Protein AF-A0A7Y3PCX5-F1 (afdb_monomer)

Solvent-accessible surface area (backbone atoms only — not comparable to full-atom values): 6142 Å² total; per-residue (Å²): 138,52,74,67,56,52,51,56,48,53,52,53,51,49,54,54,51,51,56,49,49,53,55,50,50,56,50,48,54,54,49,52,55,49,50,52,39,35,53,58,9,45,74,39,45,76,67,42,62,85,42,56,69,71,55,32,53,47,48,56,30,54,75,60,79,42,79,37,36,62,68,52,52,49,45,19,42,40,43,19,74,41,92,77,54,70,68,58,51,46,52,49,52,53,50,36,41,77,68,64,57,28,42,64,91,47,92,73,29,36,29,54,97

Nearest PDB structures (foldseek):
  4mtd-assembly1_B  TM=8.559E-01  e=5.467E-02  Escherichia coli K-12
  5zuz-assembly1_A  TM=6.779E-01  e=3.727E-02  Bacillus subtilis subsp. subtilis str. 168
  4ray-assembly1_A  TM=7.753E-01  e=1.961E-01  Magnetospirillum gryp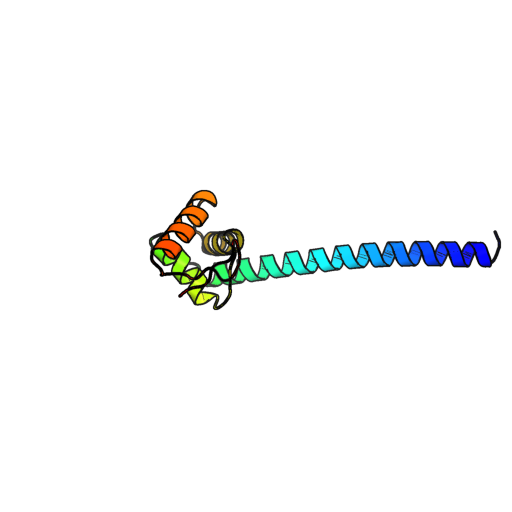hiswaldense MSR-1 v2
  7exx-assembly1_A  TM=6.728E-01  e=3.067E-01  Escherichia coli
  3dpt-assembly1_B  TM=6.499E-01  e=7.036E-01  Chlorobaculum tepidum

Structure (mmCIF, N/CA/C/O backbone):
data_AF-A0A7Y3PCX5-F1
#
_entry.id   AF-A0A7Y3PCX5-F1
#
loop_
_atom_site.group_PDB
_atom_site.id
_atom_site.type_symbol
_atom_site.label_atom_id
_atom_site.label_alt_id
_atom_site.label_comp_id
_atom_site.label_asym_id
_atom_site.label_entity_id
_atom_site.label_seq_id
_atom_site.pdbx_PDB_ins_code
_atom_site.Cartn_x
_atom_site.Cartn_y
_atom_site.Cartn_z
_atom_site.occupancy
_atom_site.B_iso_or_equiv
_atom_site.auth_seq_id
_atom_site.auth_comp_id
_atom_site.auth_asym_id
_atom_site.auth_atom_id
_atom_site.pdbx_PDB_model_num
ATOM 1 N N . MET A 1 1 ? 34.601 -8.267 -41.208 1.00 62.91 1 MET A N 1
ATOM 2 C CA . MET A 1 1 ? 33.536 -7.475 -40.565 1.00 62.91 1 MET A CA 1
ATOM 3 C C . MET A 1 1 ? 33.427 -6.155 -41.301 1.00 62.91 1 MET A C 1
ATOM 5 O O . MET A 1 1 ? 34.430 -5.459 -41.424 1.00 62.91 1 MET A O 1
ATOM 9 N N . THR A 1 2 ? 32.268 -5.862 -41.878 1.00 92.19 2 THR A N 1
ATOM 10 C CA . THR A 1 2 ? 32.022 -4.612 -42.606 1.00 92.19 2 THR A CA 1
ATOM 11 C C . THR A 1 2 ? 31.549 -3.517 -41.645 1.00 92.19 2 THR A C 1
ATOM 13 O O . THR A 1 2 ? 31.104 -3.801 -40.534 1.00 92.19 2 THR A O 1
ATOM 16 N N . ARG A 1 3 ? 31.631 -2.244 -42.055 1.00 89.31 3 ARG A N 1
ATOM 17 C CA . ARG A 1 3 ? 31.077 -1.123 -41.269 1.00 89.31 3 ARG A CA 1
ATOM 18 C C . ARG A 1 3 ? 29.573 -1.291 -41.021 1.00 89.31 3 ARG A C 1
ATOM 20 O O . ARG A 1 3 ? 29.096 -0.914 -39.961 1.00 89.31 3 ARG A O 1
ATOM 27 N N . THR A 1 4 ? 28.860 -1.898 -41.966 1.00 91.06 4 THR A N 1
ATOM 28 C CA . THR A 1 4 ? 27.435 -2.227 -41.846 1.00 91.06 4 THR A CA 1
ATOM 29 C C . THR A 1 4 ? 27.184 -3.278 -40.762 1.00 91.06 4 THR A C 1
ATOM 31 O O . THR A 1 4 ? 26.275 -3.099 -39.957 1.00 91.06 4 THR A O 1
ATOM 34 N N . ASP A 1 5 ? 28.031 -4.311 -40.667 1.00 92.75 5 ASP A N 1
ATOM 35 C CA . ASP A 1 5 ? 27.936 -5.316 -39.594 1.00 92.75 5 ASP A CA 1
ATOM 36 C C . ASP A 1 5 ? 28.185 -4.690 -38.216 1.00 92.75 5 ASP A C 1
ATOM 38 O O . ASP A 1 5 ? 27.511 -5.029 -37.247 1.00 92.75 5 ASP A O 1
ATOM 42 N N . LEU A 1 6 ? 29.133 -3.747 -38.132 1.00 93.38 6 LEU A N 1
ATOM 43 C CA . LEU A 1 6 ? 29.422 -3.015 -36.897 1.00 93.38 6 LEU A CA 1
ATOM 44 C C . LEU A 1 6 ? 28.253 -2.124 -36.466 1.00 93.38 6 LEU A C 1
ATOM 46 O O . LEU A 1 6 ? 27.917 -2.110 -35.288 1.00 93.38 6 LEU A O 1
ATOM 50 N N . ILE A 1 7 ? 27.617 -1.412 -37.401 1.00 95.31 7 ILE A N 1
ATOM 51 C CA . ILE A 1 7 ? 26.428 -0.598 -37.104 1.00 95.31 7 ILE A CA 1
ATOM 52 C C . ILE A 1 7 ? 25.301 -1.488 -36.565 1.00 95.31 7 ILE A C 1
ATOM 54 O O . ILE A 1 7 ? 24.749 -1.190 -35.510 1.00 95.31 7 ILE A O 1
ATOM 58 N N . ALA A 1 8 ? 25.018 -2.615 -37.224 1.00 96.12 8 ALA A N 1
ATOM 59 C CA . ALA A 1 8 ? 23.963 -3.533 -36.798 1.00 96.12 8 ALA A CA 1
ATOM 60 C C . ALA A 1 8 ? 24.247 -4.200 -35.437 1.00 96.12 8 ALA A C 1
ATOM 62 O O . ALA A 1 8 ? 23.317 -4.531 -34.701 1.00 96.12 8 ALA A O 1
ATOM 63 N N . GLU A 1 9 ? 25.517 -4.441 -35.097 1.00 94.88 9 GLU A N 1
ATOM 64 C CA . GLU A 1 9 ? 25.907 -4.931 -33.769 1.00 94.88 9 GLU A CA 1
ATOM 65 C C . GLU A 1 9 ? 25.693 -3.859 -32.695 1.00 94.88 9 GLU A C 1
ATOM 67 O O . GLU A 1 9 ? 25.051 -4.131 -31.682 1.00 94.88 9 GLU A O 1
ATOM 72 N N . LEU A 1 10 ? 26.141 -2.624 -32.946 1.00 96.38 10 LEU A N 1
ATOM 73 C CA . LEU A 1 10 ? 25.969 -1.506 -32.014 1.00 96.38 10 LEU A CA 1
ATOM 74 C C . LEU A 1 10 ? 24.489 -1.162 -31.786 1.00 96.38 10 LEU A C 1
ATOM 76 O O . LEU A 1 10 ? 24.099 -0.844 -30.665 1.00 96.38 10 LEU A O 1
ATOM 80 N N . GLU A 1 11 ? 23.642 -1.255 -32.813 1.00 97.06 11 GLU A N 1
ATOM 81 C CA . GLU A 1 11 ? 22.191 -1.078 -32.673 1.00 97.06 11 GLU A CA 1
ATOM 82 C C . GLU A 1 11 ? 21.565 -2.161 -31.784 1.00 97.06 11 GLU A C 1
ATOM 84 O O . GLU A 1 11 ? 20.756 -1.848 -30.905 1.00 97.06 11 GLU A O 1
ATOM 89 N N . ARG A 1 12 ? 21.968 -3.428 -31.960 1.00 96.06 12 ARG A N 1
ATOM 90 C CA . ARG A 1 12 ? 21.515 -4.538 -31.106 1.00 96.06 12 ARG A CA 1
ATOM 91 C C . ARG A 1 12 ? 21.963 -4.357 -29.660 1.00 96.06 12 ARG A C 1
ATOM 93 O O . ARG A 1 12 ? 21.156 -4.542 -28.748 1.00 96.06 12 ARG A O 1
ATOM 100 N N . GLU A 1 13 ? 23.214 -3.958 -29.451 1.00 96.12 13 GLU A N 1
ATOM 101 C CA . GLU A 1 13 ? 23.747 -3.675 -28.120 1.00 96.12 13 GLU A CA 1
ATOM 102 C C . GLU A 1 13 ? 22.992 -2.516 -27.452 1.00 96.12 13 GLU A C 1
ATOM 104 O O . GLU A 1 13 ? 22.546 -2.647 -26.309 1.00 96.12 13 GLU A O 1
ATOM 109 N N . ARG A 1 14 ? 22.751 -1.418 -28.181 1.00 97.31 14 ARG A N 1
ATOM 110 C CA . ARG A 1 14 ? 21.984 -0.262 -27.696 1.00 97.31 14 ARG A CA 1
ATOM 111 C C . ARG A 1 14 ? 20.581 -0.663 -27.234 1.00 97.31 14 ARG A C 1
ATOM 113 O O . ARG A 1 14 ? 20.182 -0.298 -26.131 1.00 97.31 14 ARG A O 1
ATOM 120 N N . VAL A 1 15 ? 19.843 -1.438 -28.031 1.00 97.81 15 VAL A N 1
ATOM 121 C CA . VAL A 1 15 ? 18.488 -1.903 -27.667 1.00 97.81 15 VAL A CA 1
ATOM 122 C C . VAL A 1 15 ? 18.515 -2.806 -26.428 1.00 97.81 15 VAL A C 1
ATOM 124 O O . VAL A 1 15 ? 17.652 -2.695 -25.552 1.00 97.81 15 VAL A O 1
ATOM 127 N N . ALA A 1 16 ? 19.517 -3.681 -26.304 1.00 95.94 16 ALA A N 1
ATOM 128 C CA . ALA A 1 16 ? 19.677 -4.526 -25.121 1.00 95.94 16 ALA A CA 1
ATOM 129 C C . ALA A 1 16 ? 19.965 -3.699 -23.851 1.00 95.94 16 ALA A C 1
ATOM 131 O O . ALA A 1 16 ? 19.422 -3.992 -22.776 1.00 95.94 16 ALA A O 1
ATOM 132 N N . GLN A 1 17 ? 20.774 -2.641 -23.971 1.00 95.50 17 GLN A N 1
ATOM 133 C CA . GLN A 1 17 ? 21.042 -1.704 -22.880 1.00 95.50 17 GLN A CA 1
ATOM 134 C C . GLN A 1 17 ? 19.791 -0.902 -22.496 1.00 95.50 17 GLN A C 1
ATOM 136 O O . GLN A 1 17 ? 19.490 -0.799 -21.307 1.00 95.50 17 GLN A O 1
ATOM 141 N N . GLU A 1 18 ? 19.012 -0.412 -23.465 1.00 95.44 18 GLU A N 1
ATOM 142 C CA . GLU A 1 18 ? 17.743 0.287 -23.206 1.00 95.44 18 GLU A CA 1
ATOM 143 C C . GLU A 1 18 ? 16.755 -0.598 -22.443 1.00 95.44 18 GLU A C 1
ATOM 145 O O . GLU A 1 18 ? 16.192 -0.179 -21.430 1.00 95.44 18 GLU A O 1
ATOM 150 N N . LEU A 1 19 ? 16.592 -1.857 -22.860 1.00 95.81 19 LEU A N 1
ATOM 151 C CA . LEU A 1 19 ? 15.724 -2.805 -22.162 1.00 95.81 19 LEU A CA 1
ATOM 152 C C . LEU A 1 19 ? 16.190 -3.058 -20.721 1.00 95.81 19 LEU A C 1
ATOM 154 O O . LEU A 1 19 ? 15.373 -3.190 -19.805 1.00 95.81 19 LEU A O 1
ATOM 158 N N . THR A 1 20 ? 17.503 -3.133 -20.514 1.00 96.19 20 THR A N 1
ATOM 159 C CA . THR A 1 20 ? 18.093 -3.295 -19.181 1.00 96.19 20 THR A CA 1
ATOM 160 C C . THR A 1 20 ? 17.835 -2.065 -18.312 1.00 96.19 20 THR A C 1
ATOM 162 O O . THR A 1 20 ? 17.413 -2.210 -17.164 1.00 96.19 20 THR A O 1
ATOM 165 N N . ALA A 1 21 ? 18.005 -0.862 -18.866 1.00 95.31 21 ALA A N 1
ATOM 166 C CA . ALA A 1 21 ? 17.741 0.394 -18.174 1.00 95.31 21 ALA A CA 1
ATOM 167 C C . ALA A 1 21 ? 16.262 0.533 -17.779 1.00 95.31 21 ALA A C 1
ATOM 169 O O . ALA A 1 21 ? 15.970 0.872 -16.635 1.00 95.31 21 ALA A O 1
ATOM 170 N N . VAL A 1 22 ? 15.325 0.187 -18.669 1.00 95.94 22 VAL A N 1
ATOM 171 C CA . VAL A 1 22 ? 13.882 0.198 -18.364 1.00 95.94 22 VAL A CA 1
ATOM 172 C C . VAL A 1 22 ? 13.560 -0.724 -17.187 1.00 95.94 22 VAL A C 1
ATOM 174 O O . VAL A 1 22 ? 12.884 -0.312 -16.247 1.00 95.94 22 VAL A O 1
ATOM 177 N N . LYS A 1 23 ? 14.090 -1.954 -17.183 1.00 95.00 23 LYS A N 1
ATOM 178 C CA . LYS A 1 23 ? 13.895 -2.893 -16.064 1.00 95.00 23 LYS A CA 1
ATOM 179 C C . LYS A 1 23 ? 14.489 -2.365 -14.757 1.00 95.00 23 LYS A C 1
ATOM 181 O O . LYS A 1 23 ? 13.893 -2.559 -13.698 1.00 95.00 23 LYS A O 1
ATOM 186 N N . ALA A 1 24 ? 15.653 -1.719 -14.823 1.00 93.94 24 ALA A N 1
ATOM 187 C CA . ALA A 1 24 ? 16.290 -1.115 -13.659 1.00 93.94 24 ALA A CA 1
ATOM 188 C C . ALA A 1 24 ? 15.444 0.035 -13.088 1.00 93.94 24 ALA A C 1
ATOM 190 O O . ALA A 1 24 ? 15.205 0.057 -11.883 1.00 93.94 24 ALA A O 1
ATOM 191 N N . LEU A 1 25 ? 14.921 0.920 -13.942 1.00 95.38 25 LEU A N 1
ATOM 192 C CA . LEU A 1 25 ? 14.024 2.006 -13.534 1.00 95.38 25 LEU A CA 1
ATOM 193 C C . LEU A 1 25 ? 12.738 1.471 -12.900 1.00 95.38 25 LEU A C 1
ATOM 195 O O . LEU A 1 25 ? 12.409 1.863 -11.788 1.00 95.38 25 LEU A O 1
ATOM 199 N N . SER A 1 26 ? 12.084 0.477 -13.514 1.00 93.44 26 SER A N 1
ATOM 200 C CA . SER A 1 26 ? 10.893 -0.149 -12.917 1.00 93.44 26 SER A CA 1
ATOM 201 C C . SER A 1 26 ? 11.168 -0.762 -11.539 1.00 93.44 26 SER A C 1
ATOM 203 O O . SER A 1 26 ? 10.295 -0.784 -10.671 1.00 93.44 26 SER A O 1
ATOM 205 N N . ARG A 1 27 ? 12.384 -1.277 -11.314 1.00 94.06 27 ARG A N 1
ATOM 206 C CA . ARG A 1 27 ? 12.793 -1.779 -9.998 1.00 94.06 27 ARG A CA 1
ATOM 207 C C . ARG A 1 27 ? 12.989 -0.647 -8.991 1.00 94.06 27 ARG A C 1
ATOM 209 O O . ARG A 1 27 ? 12.604 -0.826 -7.839 1.00 94.06 27 ARG A O 1
ATOM 216 N N . ILE A 1 28 ? 13.576 0.473 -9.408 1.00 95.31 28 ILE A N 1
ATOM 217 C CA . ILE A 1 28 ? 13.737 1.667 -8.568 1.00 95.31 28 ILE A CA 1
ATOM 218 C C . ILE A 1 28 ? 12.363 2.197 -8.155 1.00 95.31 28 ILE A C 1
ATOM 220 O O . ILE A 1 28 ? 12.121 2.337 -6.961 1.00 95.31 28 ILE A O 1
ATOM 224 N N . ASP A 1 29 ? 11.429 2.339 -9.097 1.00 94.69 29 ASP A N 1
ATOM 225 C CA . ASP A 1 29 ? 10.059 2.780 -8.807 1.00 94.69 29 ASP A CA 1
ATOM 226 C C . ASP A 1 29 ? 9.374 1.870 -7.771 1.00 94.69 29 ASP A C 1
ATOM 228 O O . ASP A 1 29 ? 8.709 2.333 -6.841 1.00 94.69 29 ASP A O 1
ATOM 232 N N . GLY A 1 30 ? 9.573 0.552 -7.892 1.00 91.94 30 GLY A N 1
ATOM 233 C CA . GLY A 1 30 ? 9.071 -0.421 -6.922 1.00 91.94 30 GLY A CA 1
ATOM 234 C C . GLY A 1 30 ? 9.684 -0.260 -5.526 1.00 91.94 30 GLY A C 1
ATOM 235 O O . GLY A 1 30 ? 8.973 -0.386 -4.526 1.00 91.94 30 GLY A O 1
ATOM 236 N N . ILE A 1 31 ? 10.984 0.038 -5.443 1.00 93.56 31 ILE A N 1
ATOM 237 C CA . ILE A 1 31 ? 11.680 0.310 -4.176 1.00 93.56 31 ILE A CA 1
ATOM 238 C C . ILE A 1 31 ? 11.164 1.609 -3.556 1.00 93.56 31 ILE A C 1
ATOM 240 O O . ILE A 1 31 ? 10.852 1.627 -2.366 1.00 93.56 31 ILE A O 1
ATOM 244 N N . ASP A 1 32 ? 11.012 2.667 -4.346 1.00 94.44 32 ASP A N 1
ATOM 245 C CA . ASP A 1 32 ? 10.532 3.962 -3.866 1.00 94.44 32 ASP A CA 1
ATOM 246 C C . ASP A 1 32 ? 9.098 3.872 -3.335 1.00 94.44 32 ASP A C 1
ATOM 248 O O . ASP A 1 32 ? 8.792 4.412 -2.266 1.00 94.44 32 ASP A O 1
ATOM 252 N N . ALA A 1 33 ? 8.230 3.107 -4.003 1.00 89.88 33 ALA A N 1
ATOM 253 C CA . ALA A 1 33 ? 6.879 2.829 -3.521 1.00 89.88 33 ALA A CA 1
ATOM 254 C C . ALA A 1 33 ? 6.880 2.077 -2.175 1.00 89.88 33 ALA A C 1
ATOM 256 O O . ALA A 1 33 ? 6.123 2.424 -1.259 1.00 89.88 33 ALA A O 1
ATOM 257 N N . GLN A 1 34 ? 7.754 1.076 -2.018 1.00 90.56 34 GLN A N 1
ATOM 258 C CA . GLN A 1 34 ? 7.912 0.359 -0.748 1.00 90.56 34 GLN A CA 1
ATOM 259 C C . GLN A 1 34 ? 8.455 1.273 0.355 1.00 90.56 34 GLN A C 1
ATOM 261 O O . GLN A 1 34 ? 7.897 1.297 1.452 1.00 90.56 34 GLN A O 1
ATOM 266 N N . LEU A 1 35 ? 9.487 2.070 0.064 1.00 93.50 35 LEU A N 1
ATOM 267 C CA . LEU A 1 35 ? 10.056 3.037 1.003 1.00 93.50 35 LEU A CA 1
ATOM 268 C C . LEU A 1 35 ? 9.019 4.066 1.449 1.00 93.50 35 LEU A C 1
ATOM 270 O O . LEU A 1 35 ? 8.937 4.366 2.640 1.00 93.50 35 LEU A O 1
ATOM 274 N N . LYS A 1 36 ? 8.200 4.578 0.524 1.00 93.12 36 LYS A N 1
ATOM 275 C CA . LYS A 1 36 ? 7.094 5.488 0.839 1.00 93.12 36 LYS A CA 1
ATOM 276 C C . LYS A 1 36 ? 6.115 4.843 1.822 1.00 93.12 36 LYS A C 1
ATOM 278 O O . LYS A 1 36 ? 5.786 5.458 2.835 1.00 93.12 36 LYS A O 1
ATOM 283 N N . SER A 1 37 ? 5.686 3.604 1.565 1.00 89.81 37 SER A N 1
ATOM 284 C CA . SER A 1 37 ? 4.779 2.886 2.472 1.00 89.81 37 SER A CA 1
ATOM 285 C C . SER A 1 37 ? 5.402 2.627 3.844 1.00 89.81 37 SER A C 1
ATOM 287 O O . SER A 1 37 ? 4.745 2.855 4.856 1.00 89.81 37 SER A O 1
ATOM 289 N N . LEU A 1 38 ? 6.669 2.213 3.907 1.00 92.44 38 LEU A N 1
ATOM 290 C CA . LEU A 1 38 ? 7.353 1.977 5.181 1.00 92.44 38 LEU A CA 1
ATOM 291 C C . LEU A 1 38 ? 7.497 3.267 5.993 1.00 92.44 38 LEU A C 1
ATOM 293 O O . LEU A 1 38 ? 7.136 3.284 7.165 1.00 92.44 38 LEU A O 1
ATOM 297 N N . LYS A 1 39 ? 7.946 4.367 5.374 1.00 93.56 39 LYS A N 1
ATOM 298 C CA . LYS A 1 39 ? 8.053 5.676 6.041 1.00 93.56 39 LYS A CA 1
ATOM 299 C C . LYS A 1 39 ? 6.705 6.150 6.585 1.00 93.56 39 LYS A C 1
ATOM 301 O O . LYS A 1 39 ? 6.647 6.632 7.711 1.00 93.56 39 LYS A O 1
ATOM 306 N N . ALA A 1 40 ? 5.630 5.974 5.813 1.00 91.75 40 ALA A N 1
ATOM 307 C CA . ALA A 1 40 ? 4.283 6.310 6.263 1.00 91.75 40 ALA A CA 1
ATOM 308 C C . ALA A 1 40 ? 3.855 5.475 7.481 1.00 91.75 40 ALA A C 1
ATOM 310 O O . ALA A 1 40 ? 3.262 6.016 8.406 1.00 91.75 40 ALA A O 1
ATOM 311 N N . GLY A 1 41 ? 4.176 4.178 7.508 1.00 89.75 41 GLY A N 1
ATOM 312 C CA . GLY A 1 41 ? 3.894 3.323 8.663 1.00 89.75 41 GLY A CA 1
ATOM 313 C C . GLY A 1 41 ? 4.729 3.672 9.896 1.00 89.75 41 GLY A C 1
ATOM 314 O O . GLY A 1 41 ? 4.179 3.770 10.987 1.00 89.75 41 GLY A O 1
ATOM 315 N N . VAL A 1 42 ? 6.026 3.953 9.728 1.00 92.12 42 VAL A N 1
ATOM 316 C CA . VAL A 1 42 ? 6.897 4.426 10.822 1.00 92.12 42 VAL A CA 1
ATOM 317 C C . VAL A 1 42 ? 6.364 5.725 11.431 1.00 92.12 42 VAL A C 1
ATOM 319 O O . VAL A 1 42 ? 6.403 5.887 12.646 1.00 92.12 42 VAL A O 1
ATOM 322 N N . GLY A 1 43 ? 5.810 6.627 10.615 1.00 90.50 43 GLY A N 1
ATOM 323 C CA . GLY A 1 43 ? 5.164 7.852 11.100 1.00 90.50 43 GLY A CA 1
ATOM 324 C C . GLY A 1 43 ? 3.942 7.619 11.998 1.00 90.50 43 GLY A C 1
ATOM 325 O O . GLY A 1 43 ? 3.556 8.528 12.718 1.00 90.50 43 GLY A O 1
ATOM 326 N N . LEU A 1 44 ? 3.362 6.414 11.984 1.00 91.00 44 LEU A N 1
ATOM 327 C CA . LEU A 1 44 ? 2.228 6.002 12.821 1.00 91.00 44 LEU A CA 1
ATOM 328 C C . LEU A 1 44 ? 2.661 5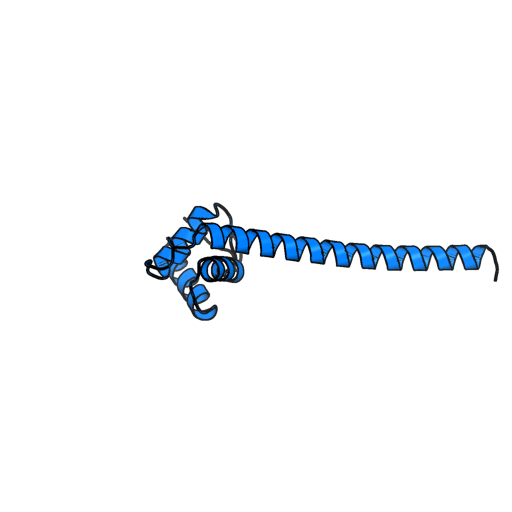.103 13.996 1.00 91.00 44 LEU A C 1
ATOM 330 O O . LEU A 1 44 ? 1.818 4.519 14.690 1.00 91.00 44 LEU A O 1
ATOM 334 N N . ALA A 1 45 ? 3.970 4.929 14.205 1.00 88.88 45 ALA A N 1
ATOM 335 C CA . ALA A 1 45 ? 4.495 4.116 15.294 1.00 88.88 45 ALA A CA 1
ATOM 336 C C . ALA A 1 45 ? 4.043 4.672 16.655 1.00 88.88 45 ALA A C 1
ATOM 338 O O . ALA A 1 45 ? 4.056 5.875 16.897 1.00 88.88 45 ALA A O 1
ATOM 339 N N . GLY A 1 46 ? 3.625 3.779 17.554 1.00 85.56 46 GLY A N 1
ATOM 340 C CA . GLY A 1 46 ? 3.093 4.142 18.873 1.00 85.56 46 GLY A CA 1
ATOM 341 C C . GLY A 1 46 ? 1.604 4.512 18.885 1.00 85.56 46 GLY A C 1
ATOM 342 O O . GLY A 1 46 ? 0.931 4.229 19.872 1.00 85.56 46 GLY A O 1
ATOM 343 N N . GLU A 1 47 ? 1.053 5.033 17.786 1.00 90.62 47 GLU A N 1
ATOM 344 C CA . GLU A 1 47 ? -0.383 5.338 17.680 1.00 90.62 47 GLU A CA 1
ATOM 345 C C . GLU A 1 47 ? -1.220 4.086 17.405 1.00 90.62 47 GLU A C 1
ATOM 347 O O . GLU A 1 47 ? -2.305 3.910 17.956 1.00 90.62 47 GLU A O 1
ATOM 352 N N . LEU A 1 48 ? -0.713 3.191 16.550 1.00 92.19 48 LEU A N 1
ATOM 353 C CA . LEU A 1 48 ? -1.483 2.039 16.074 1.00 92.19 48 LEU A CA 1
ATOM 354 C C . LEU A 1 48 ? -1.449 0.837 17.021 1.00 92.19 48 LEU A C 1
ATOM 356 O O . LEU A 1 48 ? -2.365 0.020 16.984 1.00 92.19 48 LEU A O 1
ATOM 360 N N . GLY A 1 49 ? -0.414 0.700 17.851 1.00 88.38 49 GLY A N 1
ATOM 361 C CA . GLY A 1 49 ? -0.237 -0.424 18.780 1.00 88.38 49 GLY A CA 1
ATOM 362 C C . GLY A 1 49 ? -1.444 -0.704 19.693 1.00 88.38 49 GLY A C 1
ATOM 363 O O . GLY A 1 49 ? -1.933 -1.834 19.688 1.00 88.38 49 GLY A O 1
ATOM 364 N N . PRO A 1 50 ? -1.973 0.290 20.433 1.00 91.62 50 PRO A N 1
ATOM 365 C CA . PRO A 1 50 ? -3.090 0.080 21.357 1.00 91.62 50 PRO A CA 1
ATOM 366 C C . PRO A 1 50 ? -4.453 -0.071 20.664 1.00 91.62 50 PRO A C 1
ATOM 368 O O . PRO A 1 50 ? -5.428 -0.451 21.311 1.00 91.62 50 PRO A O 1
ATOM 371 N N . LEU A 1 51 ? -4.551 0.230 19.365 1.00 94.56 51 LEU A N 1
ATOM 372 C CA . LEU A 1 51 ? -5.818 0.177 18.644 1.00 94.56 51 LEU A CA 1
ATOM 373 C C . LEU A 1 51 ? -6.247 -1.262 18.349 1.00 94.56 51 LEU A C 1
ATOM 375 O O . LEU A 1 51 ? -5.441 -2.134 17.995 1.00 94.56 51 LEU A O 1
ATOM 379 N N . ALA A 1 52 ? -7.561 -1.485 18.394 1.00 95.62 52 ALA A N 1
ATOM 380 C CA . ALA A 1 52 ? -8.154 -2.665 17.789 1.00 95.62 52 ALA A CA 1
ATOM 381 C C . ALA A 1 52 ? -7.834 -2.682 16.287 1.00 95.62 52 ALA A C 1
ATOM 383 O O . ALA A 1 52 ? -7.721 -1.643 15.639 1.00 95.62 52 ALA A O 1
ATOM 384 N N . ARG A 1 53 ? -7.707 -3.876 15.703 1.00 95.75 53 ARG A N 1
ATOM 385 C CA . ARG A 1 53 ? -7.282 -4.040 14.303 1.00 95.75 53 ARG A CA 1
ATOM 386 C C . ARG A 1 53 ? -8.137 -3.253 13.307 1.00 95.75 53 ARG A C 1
ATOM 388 O O . ARG A 1 53 ? -7.608 -2.699 12.349 1.00 95.75 53 ARG A O 1
ATOM 395 N N . THR A 1 54 ? -9.452 -3.219 13.519 1.00 96.88 54 THR A N 1
ATOM 396 C CA . THR A 1 54 ? -10.381 -2.446 12.684 1.00 96.88 54 THR A CA 1
ATOM 397 C C . THR A 1 54 ? -10.031 -0.967 12.689 1.00 96.88 54 THR A C 1
ATOM 399 O O . THR A 1 54 ? -9.953 -0.360 11.623 1.00 96.88 54 THR A O 1
ATOM 402 N N . ASP A 1 55 ? -9.762 -0.416 13.869 1.00 97.00 55 ASP A N 1
ATOM 403 C CA . ASP A 1 55 ? -9.442 0.997 14.042 1.00 97.00 55 ASP A CA 1
ATOM 404 C C . ASP A 1 55 ? -8.045 1.300 13.516 1.00 97.00 55 ASP A C 1
ATOM 406 O O . ASP A 1 55 ? -7.873 2.281 12.806 1.00 97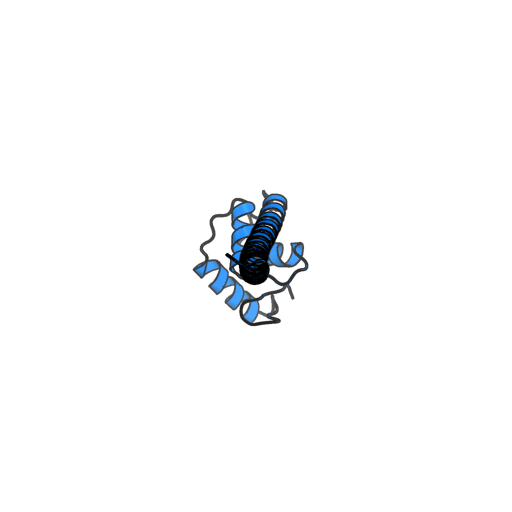.00 55 ASP A O 1
ATOM 410 N N . ALA A 1 56 ? -7.073 0.413 13.743 1.00 97.19 56 ALA A N 1
ATOM 411 C CA . ALA A 1 56 ? -5.736 0.546 13.175 1.00 97.19 56 ALA A CA 1
ATOM 412 C C . ALA A 1 56 ? -5.771 0.602 11.635 1.00 97.19 56 ALA A C 1
ATOM 414 O O . ALA A 1 56 ? -5.164 1.485 11.033 1.00 97.19 56 ALA A O 1
ATOM 415 N N . ILE A 1 57 ? -6.527 -0.294 10.986 1.00 97.00 57 ILE A N 1
ATOM 416 C CA . ILE A 1 57 ? -6.691 -0.301 9.523 1.00 97.00 57 ILE A CA 1
ATOM 417 C C . ILE A 1 57 ? -7.388 0.974 9.034 1.00 97.00 57 ILE A C 1
ATOM 419 O O . ILE A 1 57 ? -6.977 1.546 8.024 1.00 97.00 57 ILE A O 1
ATOM 423 N N . LEU A 1 5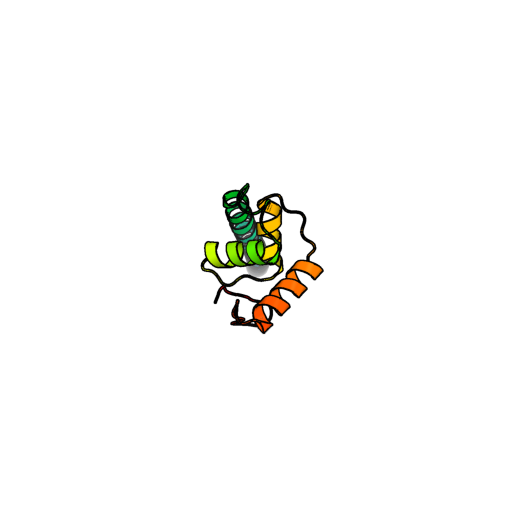8 ? -8.423 1.443 9.738 1.00 96.88 5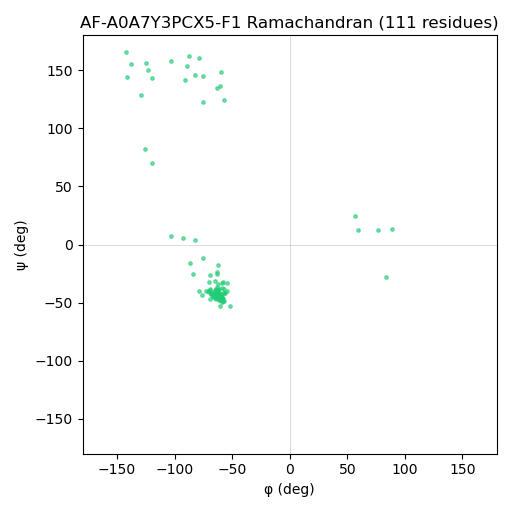8 LEU A N 1
ATOM 424 C CA . LEU A 1 58 ? -9.096 2.696 9.394 1.00 96.88 58 LEU A CA 1
ATOM 425 C C . LEU A 1 58 ? -8.166 3.900 9.555 1.00 96.88 58 LEU A C 1
ATOM 427 O O . LEU A 1 58 ? -8.147 4.757 8.677 1.00 96.88 58 LEU A O 1
ATOM 431 N N . THR A 1 59 ? -7.374 3.956 10.625 1.00 96.56 59 THR A N 1
ATOM 432 C CA . THR A 1 59 ? -6.379 5.012 10.844 1.00 96.56 59 THR A CA 1
ATOM 433 C C . THR A 1 59 ? -5.347 5.026 9.724 1.00 96.56 59 THR A C 1
ATOM 435 O O . THR A 1 59 ? -5.095 6.092 9.176 1.00 96.56 59 THR A O 1
ATOM 438 N N . VAL A 1 60 ? -4.830 3.866 9.298 1.00 96.50 60 VAL A N 1
ATOM 439 C CA . VAL A 1 60 ? -3.906 3.766 8.150 1.00 96.50 60 VAL A CA 1
ATOM 440 C C . VAL A 1 60 ? -4.533 4.291 6.853 1.00 96.50 60 VAL A C 1
ATOM 442 O O . VAL A 1 60 ? -3.880 5.016 6.104 1.00 96.50 60 VAL A O 1
ATOM 445 N N . LEU A 1 61 ? -5.788 3.933 6.566 1.00 95.88 61 LEU A N 1
ATOM 446 C CA . LEU A 1 61 ? -6.483 4.389 5.355 1.00 95.88 61 LEU A CA 1
ATOM 447 C C . LEU A 1 61 ? -6.835 5.883 5.402 1.00 95.88 61 LEU A C 1
ATOM 449 O O . LEU A 1 61 ? -6.859 6.539 4.366 1.00 95.88 61 LEU A O 1
ATOM 453 N N . ARG A 1 62 ? -7.125 6.427 6.588 1.00 94.88 62 ARG A N 1
ATOM 454 C CA . ARG A 1 62 ? -7.436 7.852 6.776 1.00 94.88 62 ARG A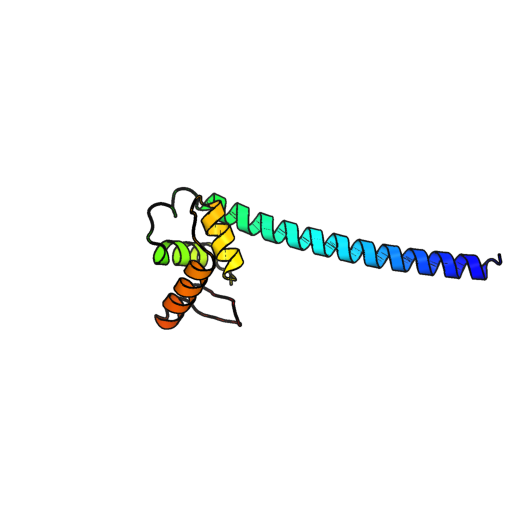 CA 1
ATOM 455 C C . ARG A 1 62 ? -6.184 8.715 6.717 1.00 94.88 62 ARG A C 1
ATOM 457 O O . ARG A 1 62 ? -6.208 9.756 6.073 1.00 94.88 62 ARG A O 1
ATOM 464 N N . SER A 1 63 ? -5.099 8.280 7.357 1.00 92.31 63 SER A N 1
ATOM 465 C CA . SER A 1 63 ? -3.832 9.014 7.367 1.00 92.31 63 SER A CA 1
ATOM 466 C C . SER A 1 63 ? -3.144 9.016 6.005 1.00 92.31 63 SER A C 1
ATOM 468 O O . SER A 1 63 ? -2.399 9.944 5.706 1.00 92.31 63 SER A O 1
ATOM 470 N N . SER A 1 64 ? -3.399 8.008 5.159 1.00 89.50 64 SER A N 1
ATOM 471 C CA . SER A 1 64 ? -2.844 7.983 3.806 1.00 89.50 64 SER A CA 1
ATOM 472 C C . SER A 1 64 ? -3.456 9.046 2.898 1.00 89.50 64 SER A C 1
ATOM 474 O O . SER A 1 64 ? -2.744 9.580 2.055 1.00 89.50 64 SER A O 1
ATOM 476 N N . GLY A 1 65 ? -4.766 9.303 3.010 1.00 87.12 65 GLY A N 1
ATOM 477 C CA . GLY A 1 65 ? -5.515 10.055 1.995 1.00 87.12 65 GLY A CA 1
ATOM 478 C C . GLY A 1 65 ? -5.475 9.414 0.596 1.00 87.12 65 GLY A C 1
ATOM 479 O O . GLY A 1 65 ? -5.862 10.042 -0.385 1.00 87.12 65 GLY A O 1
ATOM 480 N N . GLU A 1 66 ? -5.019 8.164 0.492 1.00 90.69 66 GLU A N 1
ATOM 481 C CA . GLU A 1 66 ? -4.721 7.446 -0.748 1.00 90.69 66 GLU A CA 1
ATOM 482 C C . GLU A 1 66 ? -5.481 6.118 -0.806 1.00 90.69 66 GLU A C 1
ATOM 484 O O . GLU A 1 66 ? -5.826 5.514 0.213 1.00 90.69 66 GLU A O 1
ATOM 489 N N . ILE A 1 67 ? -5.696 5.625 -2.024 1.00 95.00 67 ILE A N 1
ATOM 490 C CA . ILE A 1 67 ? -6.231 4.287 -2.262 1.00 95.00 67 ILE A CA 1
ATOM 491 C C . ILE A 1 67 ? -5.117 3.264 -2.003 1.00 95.00 67 ILE A C 1
ATOM 493 O O . ILE A 1 67 ? -4.086 3.314 -2.666 1.00 95.00 67 ILE A O 1
ATOM 497 N N . LEU A 1 68 ? -5.336 2.315 -1.088 1.00 95.69 68 LEU A N 1
ATOM 498 C CA . LEU A 1 68 ? -4.344 1.306 -0.701 1.00 95.69 68 LEU A CA 1
ATOM 499 C C . LEU A 1 68 ? -4.818 -0.124 -0.972 1.00 95.69 68 LEU A C 1
ATOM 501 O O . LEU A 1 68 ? -5.978 -0.486 -0.759 1.00 95.69 68 LEU A O 1
ATOM 505 N N . SER A 1 69 ? -3.891 -0.980 -1.377 1.00 95.50 69 SER A N 1
ATOM 506 C CA . SER A 1 69 ? -4.065 -2.431 -1.411 1.00 95.50 69 SER A CA 1
ATOM 507 C C . SER A 1 69 ? -3.901 -3.063 -0.016 1.00 95.50 69 SER A C 1
ATOM 509 O O . SER A 1 69 ? -3.260 -2.483 0.865 1.00 95.50 69 SER A O 1
ATOM 511 N N . PRO A 1 70 ? -4.398 -4.298 0.216 1.00 96.69 70 PRO A N 1
ATOM 512 C CA . PRO A 1 70 ? -4.154 -5.027 1.462 1.00 96.69 70 PRO A CA 1
ATOM 513 C C . PRO A 1 70 ? -2.671 -5.175 1.816 1.00 96.69 70 PRO A C 1
ATOM 515 O O . PRO A 1 70 ? -2.324 -5.187 2.993 1.00 96.69 70 PRO A O 1
ATOM 518 N N . THR A 1 71 ? -1.797 -5.292 0.812 1.00 95.44 71 THR A N 1
ATOM 519 C CA . THR A 1 71 ? -0.350 -5.401 1.024 1.00 95.44 71 THR A CA 1
ATOM 520 C C . THR A 1 71 ? 0.240 -4.089 1.528 1.00 95.44 71 THR A C 1
ATOM 522 O O . THR A 1 71 ? 1.050 -4.117 2.446 1.00 95.44 71 THR A O 1
ATOM 525 N N . GLU A 1 72 ? -0.187 -2.946 0.993 1.00 95.69 72 GLU A N 1
ATOM 526 C CA . GLU A 1 72 ? 0.274 -1.633 1.464 1.00 95.69 72 GLU A CA 1
ATOM 527 C C . GLU A 1 72 ? -0.245 -1.313 2.865 1.00 95.69 72 GLU A C 1
ATOM 529 O O . GLU A 1 72 ? 0.506 -0.799 3.692 1.00 95.69 72 GLU A O 1
ATOM 534 N N . VAL A 1 73 ? -1.501 -1.668 3.162 1.00 96.69 73 VAL A N 1
ATOM 535 C CA . VAL A 1 73 ? -2.055 -1.546 4.520 1.00 96.69 73 VAL A CA 1
ATOM 536 C C . VAL A 1 73 ? -1.229 -2.375 5.501 1.00 96.69 73 VAL A C 1
ATOM 538 O O . VAL A 1 73 ? -0.797 -1.854 6.524 1.00 96.69 73 VAL A O 1
ATOM 541 N N . LEU A 1 74 ? -0.958 -3.641 5.172 1.00 96.88 74 LEU A N 1
ATOM 542 C CA . LEU A 1 74 ? -0.145 -4.523 6.006 1.00 96.88 74 LEU A CA 1
ATOM 543 C C . LEU A 1 74 ? 1.278 -3.982 6.207 1.00 96.88 74 LEU A C 1
ATOM 545 O O . LEU A 1 74 ? 1.758 -3.939 7.333 1.00 96.88 74 LEU A O 1
ATOM 549 N N . LEU A 1 75 ? 1.939 -3.531 5.137 1.00 95.69 75 LEU A N 1
ATOM 550 C CA . LEU A 1 75 ? 3.280 -2.945 5.222 1.00 95.69 75 LEU A CA 1
ATOM 551 C C . LEU A 1 75 ? 3.318 -1.754 6.184 1.00 95.69 75 LEU A C 1
ATOM 553 O O . LEU A 1 75 ? 4.249 -1.645 6.978 1.00 95.69 75 LEU A O 1
ATOM 557 N N . ARG A 1 76 ? 2.300 -0.886 6.143 1.00 96.06 76 ARG A N 1
ATOM 558 C CA . ARG A 1 76 ? 2.194 0.269 7.044 1.00 96.06 76 ARG A CA 1
ATOM 559 C C . ARG A 1 76 ? 1.934 -0.149 8.494 1.00 96.06 76 ARG A C 1
ATOM 561 O O . ARG A 1 76 ? 2.575 0.396 9.385 1.00 96.06 76 ARG A O 1
ATOM 568 N N . LEU A 1 77 ? 1.052 -1.124 8.732 1.00 95.94 77 LEU A N 1
ATOM 569 C CA . LEU A 1 77 ? 0.809 -1.677 10.074 1.00 95.94 77 LEU A CA 1
ATOM 570 C C . LEU A 1 77 ? 2.091 -2.279 10.667 1.00 95.94 77 LEU A C 1
ATOM 572 O O . LEU A 1 77 ? 2.437 -1.983 11.810 1.00 95.94 77 LEU A O 1
ATOM 576 N N . ASN A 1 78 ? 2.827 -3.056 9.870 1.00 94.81 78 ASN A N 1
ATOM 577 C CA . ASN A 1 78 ? 4.063 -3.700 10.307 1.00 94.81 78 ASN A CA 1
ATOM 578 C C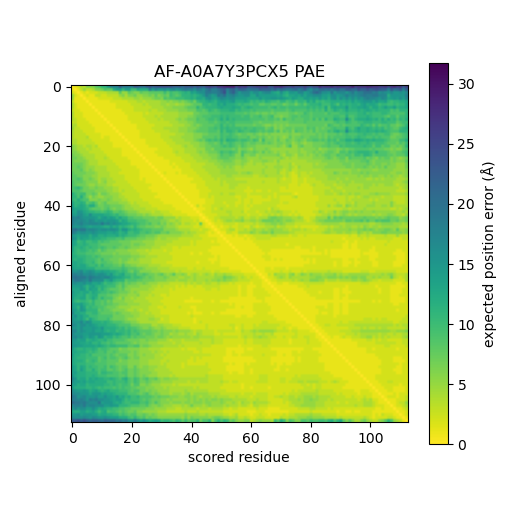 . ASN A 1 78 ? 5.174 -2.689 10.582 1.00 94.81 78 ASN A C 1
ATOM 580 O O . ASN A 1 78 ? 5.862 -2.774 11.595 1.00 94.81 78 ASN A O 1
ATOM 584 N N . ALA A 1 79 ? 5.306 -1.679 9.723 1.00 93.75 79 ALA A N 1
ATOM 585 C CA . ALA A 1 79 ? 6.234 -0.576 9.947 1.00 93.75 79 ALA A CA 1
ATOM 586 C C . ALA A 1 79 ? 5.893 0.256 11.198 1.00 93.75 79 ALA A C 1
ATOM 588 O O . ALA A 1 79 ? 6.793 0.835 11.800 1.00 93.75 79 ALA A O 1
ATOM 589 N N . ALA A 1 80 ? 4.628 0.275 11.626 1.00 93.75 80 ALA A N 1
ATOM 590 C CA . ALA A 1 80 ? 4.200 0.886 12.884 1.00 93.75 80 ALA A CA 1
ATOM 591 C C . ALA A 1 80 ? 4.399 -0.019 14.119 1.00 93.75 80 ALA A C 1
ATOM 593 O O . ALA A 1 80 ? 3.993 0.351 15.223 1.00 93.75 80 ALA A O 1
ATOM 594 N N . GLY A 1 81 ? 4.999 -1.203 13.947 1.00 93.12 81 GLY A N 1
ATOM 595 C CA . GLY A 1 81 ? 5.303 -2.148 15.024 1.00 93.12 81 GLY A CA 1
ATOM 596 C C . GLY A 1 81 ? 4.193 -3.152 15.339 1.00 93.12 81 GLY A C 1
ATOM 597 O O . GLY A 1 81 ? 4.249 -3.798 16.384 1.00 93.12 81 GLY A O 1
ATOM 598 N N . ARG A 1 82 ? 3.177 -3.291 14.479 1.00 94.69 82 ARG A N 1
ATOM 599 C CA . ARG A 1 82 ? 2.154 -4.340 14.616 1.00 94.69 82 ARG A CA 1
ATOM 600 C C . ARG A 1 82 ? 2.582 -5.613 13.886 1.00 94.69 82 ARG A C 1
ATOM 602 O O . ARG A 1 82 ? 3.317 -5.546 12.914 1.00 94.69 82 ARG A O 1
ATOM 609 N N . ASP A 1 83 ? 2.092 -6.763 14.331 1.00 93.50 83 ASP A N 1
ATOM 610 C CA . ASP A 1 83 ? 2.317 -8.051 13.661 1.00 93.50 83 ASP A CA 1
ATOM 611 C C . ASP A 1 83 ? 0.970 -8.645 13.236 1.00 93.50 83 ASP A C 1
ATOM 613 O O . ASP A 1 83 ? 0.420 -9.560 13.852 1.00 93.50 83 ASP A O 1
ATOM 617 N N . ASP A 1 84 ? 0.350 -8.006 12.244 1.00 94.00 84 ASP A N 1
ATOM 618 C CA . ASP A 1 84 ? -0.936 -8.443 11.710 1.00 94.00 84 ASP A CA 1
ATOM 619 C C . ASP A 1 84 ? -0.726 -9.419 10.538 1.00 94.00 84 ASP A C 1
ATOM 621 O O . ASP A 1 84 ? 0.146 -9.242 9.695 1.00 94.00 84 ASP A O 1
ATOM 625 N N . ASP A 1 85 ? -1.566 -10.451 10.435 1.00 94.44 85 ASP A N 1
ATOM 626 C CA . ASP A 1 85 ? -1.499 -11.399 9.319 1.00 94.44 85 ASP A CA 1
ATOM 627 C C . ASP A 1 85 ? -2.226 -10.877 8.062 1.00 94.44 85 ASP A C 1
ATOM 629 O O . ASP A 1 85 ? -3.285 -10.241 8.130 1.00 94.44 85 ASP A O 1
ATOM 633 N N . ARG A 1 86 ? -1.704 -11.208 6.873 1.00 94.31 86 ARG A N 1
ATOM 634 C CA . ARG A 1 86 ? -2.262 -10.764 5.585 1.00 94.31 86 ARG A CA 1
ATOM 635 C C . ARG A 1 86 ? -3.692 -11.249 5.349 1.00 94.31 86 ARG A C 1
ATOM 637 O O . ARG A 1 86 ? -4.508 -10.497 4.798 1.00 94.31 86 ARG A O 1
ATOM 644 N N . GLN A 1 87 ? -4.003 -12.498 5.692 1.00 95.69 87 GLN A N 1
ATOM 645 C CA . GLN A 1 87 ? -5.350 -13.046 5.531 1.00 95.69 87 GLN A CA 1
ATOM 646 C C . GLN A 1 87 ? -6.317 -12.312 6.456 1.00 95.69 87 GLN A C 1
ATOM 648 O O . GLN A 1 87 ? -7.406 -11.924 6.026 1.00 95.69 87 GLN A O 1
ATOM 653 N N . VAL A 1 88 ? -5.881 -12.029 7.683 1.00 95.62 88 VAL A N 1
ATOM 654 C CA . VAL A 1 88 ? -6.665 -11.294 8.679 1.00 95.62 88 VAL A CA 1
ATOM 655 C C . VAL A 1 88 ? -6.904 -9.840 8.259 1.00 95.62 88 VAL A C 1
ATOM 657 O O . VAL A 1 88 ? -8.043 -9.370 8.326 1.00 95.62 88 VAL A O 1
ATOM 660 N N . VAL A 1 89 ? -5.891 -9.130 7.752 1.00 97.00 89 VAL A N 1
ATOM 661 C CA . VAL A 1 89 ? -6.050 -7.770 7.195 1.00 97.00 89 VAL A CA 1
ATOM 662 C C . VAL A 1 89 ? -7.038 -7.782 6.030 1.00 97.00 89 VAL A C 1
ATOM 664 O O . VAL A 1 89 ? -7.956 -6.964 5.974 1.00 97.00 89 VAL A O 1
ATOM 667 N N . THR A 1 90 ? -6.917 -8.757 5.127 1.00 96.88 90 THR A N 1
ATOM 668 C CA . THR A 1 90 ? -7.818 -8.896 3.974 1.00 96.88 90 THR A CA 1
ATOM 669 C C . THR A 1 90 ? -9.262 -9.163 4.407 1.00 96.88 90 THR A C 1
ATOM 671 O O . THR A 1 90 ? -10.191 -8.566 3.859 1.00 96.88 90 THR A O 1
ATOM 674 N N . ALA A 1 91 ? -9.470 -10.046 5.386 1.00 97.25 91 ALA A N 1
ATOM 675 C CA . ALA A 1 91 ? -10.788 -10.322 5.948 1.00 97.25 91 ALA A CA 1
ATOM 676 C C . ALA A 1 91 ? -11.371 -9.080 6.638 1.00 97.25 91 ALA A C 1
ATOM 678 O O . ALA A 1 91 ? -12.535 -8.748 6.421 1.00 97.25 91 ALA A O 1
ATOM 679 N N . THR A 1 92 ? -10.546 -8.342 7.385 1.00 97.81 92 THR A N 1
ATOM 680 C CA . THR A 1 92 ? -10.962 -7.111 8.067 1.00 97.81 92 THR A CA 1
ATOM 681 C C . THR A 1 92 ? -11.352 -6.021 7.068 1.00 97.81 92 THR A C 1
ATOM 683 O O . THR A 1 92 ? -12.390 -5.393 7.235 1.00 97.81 92 THR A O 1
ATOM 686 N N . LEU A 1 93 ? -10.606 -5.841 5.974 1.00 97.81 93 LEU A N 1
ATOM 687 C CA . LEU A 1 93 ? -10.966 -4.900 4.904 1.00 97.81 93 LEU A CA 1
ATOM 688 C C . LEU A 1 93 ? -12.298 -5.263 4.230 1.00 97.81 93 LEU A C 1
ATOM 690 O O . LEU A 1 93 ? -13.120 -4.386 3.969 1.00 97.81 93 LEU A O 1
ATOM 694 N N . LYS A 1 94 ? -12.548 -6.556 3.981 1.00 97.00 94 LYS A N 1
ATOM 695 C CA . LYS A 1 94 ? -13.848 -7.026 3.468 1.00 97.00 94 LYS A CA 1
ATOM 696 C C . LYS A 1 94 ? -14.978 -6.757 4.460 1.00 97.00 94 LYS A C 1
ATOM 698 O O . LYS A 1 94 ? -16.053 -6.327 4.046 1.00 97.00 94 LYS A O 1
ATOM 703 N N . TYR A 1 95 ? -14.731 -6.980 5.750 1.00 97.38 95 TYR A N 1
ATOM 704 C CA . TYR A 1 95 ? -15.682 -6.647 6.804 1.00 97.38 95 TYR A CA 1
ATOM 705 C C . TYR A 1 95 ? -15.985 -5.142 6.819 1.00 97.38 95 TYR A C 1
ATOM 707 O O . TYR A 1 95 ? -17.145 -4.761 6.692 1.00 97.38 95 TYR A O 1
ATOM 715 N N . LEU A 1 96 ? -14.968 -4.279 6.867 1.00 97.38 96 LEU A N 1
ATOM 716 C CA . LEU A 1 96 ? -15.138 -2.821 6.842 1.00 97.38 96 LEU A CA 1
ATOM 717 C C . LEU A 1 96 ? -15.904 -2.343 5.600 1.00 97.38 96 LEU A C 1
ATOM 719 O O . LEU A 1 96 ? -16.751 -1.458 5.709 1.00 97.38 96 LEU A O 1
ATOM 723 N N . LEU A 1 97 ? -15.656 -2.961 4.439 1.00 97.12 97 LEU A N 1
ATOM 724 C CA . LEU A 1 97 ? -16.388 -2.674 3.205 1.00 97.12 97 LEU A CA 1
ATOM 725 C C . LEU A 1 97 ? -17.873 -3.026 3.349 1.00 97.12 97 LEU A C 1
ATOM 727 O O . LEU A 1 97 ? -18.727 -2.221 3.000 1.00 97.12 97 LEU A O 1
ATOM 731 N N . SER A 1 98 ? -18.190 -4.197 3.910 1.00 97.06 98 SER A N 1
ATOM 732 C CA . SER A 1 98 ? -19.582 -4.616 4.149 1.00 97.06 98 SER A CA 1
ATOM 733 C C . SER A 1 98 ? -20.331 -3.706 5.132 1.00 97.06 98 SER A C 1
ATOM 735 O O . SER A 1 98 ? -21.554 -3.620 5.094 1.00 97.06 98 SER A O 1
ATOM 737 N N . ARG A 1 99 ? -19.592 -3.006 6.001 1.00 96.94 99 ARG A N 1
ATOM 738 C CA . ARG A 1 99 ? -20.115 -2.037 6.973 1.00 96.94 99 ARG A CA 1
ATOM 739 C C . ARG A 1 99 ? -20.132 -0.599 6.445 1.00 96.94 99 ARG A C 1
ATOM 741 O O . ARG A 1 99 ? -20.449 0.301 7.211 1.00 96.94 99 ARG A O 1
ATOM 748 N N . ASN A 1 100 ? -19.796 -0.380 5.170 1.00 95.88 100 ASN A N 1
ATOM 749 C CA . ASN A 1 100 ? -19.677 0.940 4.539 1.00 95.88 100 ASN A CA 1
ATOM 750 C C . ASN A 1 100 ? -18.691 1.897 5.242 1.00 95.88 100 ASN A C 1
ATOM 752 O O . ASN A 1 100 ? -18.811 3.111 5.113 1.00 95.88 100 ASN A O 1
ATOM 756 N N . LEU A 1 101 ? -17.703 1.365 5.969 1.00 96.56 101 LEU A N 1
ATOM 757 C CA . LEU A 1 101 ? -16.664 2.165 6.636 1.00 96.56 101 LEU A CA 1
ATOM 758 C C . LEU A 1 101 ? -15.468 2.465 5.720 1.00 96.56 101 LEU A C 1
ATOM 760 O O . LEU A 1 101 ? -14.654 3.339 6.011 1.00 96.56 101 LEU A O 1
ATOM 764 N N . VAL A 1 102 ? -15.354 1.730 4.613 1.00 96.94 102 VAL A N 1
ATOM 765 C CA . VAL A 1 102 ? -14.365 1.942 3.552 1.00 96.94 102 VAL A CA 1
ATOM 766 C C . VAL A 1 102 ? -15.041 1.779 2.195 1.00 96.94 102 VAL A C 1
ATOM 768 O O . VAL A 1 102 ? -16.033 1.061 2.060 1.00 96.94 102 VAL A O 1
ATOM 771 N N . ARG A 1 103 ? -14.476 2.407 1.169 1.00 96.69 103 ARG A N 1
ATOM 772 C CA . ARG A 1 103 ? -14.868 2.248 -0.233 1.00 96.69 103 ARG A CA 1
ATOM 773 C C . ARG A 1 103 ? -13.873 1.353 -0.959 1.00 96.69 103 ARG A C 1
ATOM 775 O O . ARG A 1 103 ? -12.723 1.226 -0.545 1.00 96.69 103 ARG A O 1
ATOM 782 N N . ARG A 1 104 ? -14.310 0.755 -2.072 1.00 95.94 104 ARG A N 1
ATOM 783 C CA . ARG A 1 104 ? -13.467 -0.077 -2.944 1.00 95.94 104 ARG A CA 1
ATOM 784 C C . ARG A 1 104 ? -13.511 0.428 -4.395 1.00 95.94 104 ARG A C 1
ATOM 786 O O . ARG A 1 104 ? -14.292 -0.115 -5.178 1.00 95.94 104 ARG A O 1
ATOM 793 N N . PRO A 1 105 ? -12.717 1.459 -4.751 1.00 93.19 105 PRO A N 1
ATOM 794 C CA . PRO A 1 105 ? -12.755 2.082 -6.079 1.00 93.19 105 PRO A CA 1
ATOM 795 C C . PRO A 1 105 ? -12.376 1.126 -7.215 1.00 93.19 105 PRO A C 1
ATOM 797 O O . PRO A 1 105 ? -12.922 1.208 -8.310 1.00 93.19 105 PRO A O 1
ATOM 800 N N . SER A 1 106 ? -11.461 0.190 -6.954 1.00 94.38 106 SER A N 1
ATOM 801 C CA . SER A 1 106 ? -11.068 -0.851 -7.902 1.00 94.38 106 SER A CA 1
ATOM 802 C C . SER A 1 106 ? -10.826 -2.176 -7.179 1.00 94.38 106 SER A C 1
ATOM 804 O O . SER A 1 106 ? -10.764 -2.252 -5.946 1.00 94.38 106 SER A O 1
ATOM 806 N N . ARG A 1 107 ? -10.742 -3.278 -7.931 1.00 92.12 107 ARG A N 1
ATOM 807 C CA . ARG A 1 107 ? -10.559 -4.610 -7.342 1.00 92.12 107 ARG A CA 1
ATOM 808 C C . ARG A 1 107 ? -9.286 -4.633 -6.487 1.00 92.12 107 ARG A C 1
ATOM 810 O O . ARG A 1 107 ? -8.201 -4.353 -6.979 1.00 92.12 107 ARG A O 1
ATOM 817 N N . GLY A 1 108 ? -9.434 -5.010 -5.216 1.00 92.88 108 GLY A N 1
ATOM 818 C CA . GLY A 1 108 ? -8.311 -5.151 -4.286 1.00 92.88 108 GLY A CA 1
ATOM 819 C C . GLY A 1 108 ? -7.752 -3.840 -3.732 1.00 92.88 108 GLY A C 1
ATOM 820 O O . GLY A 1 108 ? -6.699 -3.886 -3.116 1.00 92.88 108 GLY A O 1
ATOM 821 N N . HIS A 1 109 ? -8.443 -2.716 -3.915 1.00 95.75 109 HIS A N 1
ATOM 822 C CA . HIS A 1 109 ? -7.970 -1.394 -3.521 1.00 95.75 109 HIS A CA 1
ATOM 823 C C . HIS A 1 109 ? -9.031 -0.674 -2.688 1.00 95.75 109 HIS A C 1
ATOM 825 O O . HIS A 1 109 ? -10.190 -0.604 -3.096 1.00 95.75 109 HIS A O 1
ATOM 831 N N . TYR A 1 110 ? -8.643 -0.170 -1.521 1.00 97.00 110 TYR A N 1
ATOM 832 C CA . TYR A 1 110 ? -9.536 0.348 -0.489 1.00 97.00 110 TYR A CA 1
ATOM 833 C C . TYR A 1 110 ? -9.194 1.793 -0.138 1.00 97.00 110 TYR A C 1
ATOM 835 O O . TYR A 1 110 ? -8.041 2.204 -0.209 1.00 97.00 110 TYR A O 1
ATOM 843 N N . PHE A 1 111 ? -10.206 2.551 0.261 1.00 95.62 111 PHE A N 1
ATOM 844 C CA . PHE A 1 111 ? -10.089 3.950 0.666 1.00 95.62 111 PHE A CA 1
ATOM 845 C C . PHE A 1 111 ? -11.012 4.204 1.862 1.00 95.62 111 PHE A C 1
ATOM 847 O O . PHE A 1 111 ? -12.087 3.604 1.926 1.00 95.62 111 PHE A O 1
ATOM 854 N N . ALA A 1 112 ? -10.615 5.049 2.814 1.00 93.00 112 ALA A N 1
ATOM 855 C CA . ALA A 1 112 ? -11.484 5.403 3.940 1.00 93.00 112 ALA A CA 1
ATOM 856 C C . ALA A 1 112 ? -12.749 6.127 3.437 1.00 93.00 112 ALA A C 1
ATOM 858 O O . ALA A 1 112 ? -12.659 6.959 2.542 1.00 93.00 112 ALA A O 1
ATOM 859 N N . ALA A 1 113 ? -13.930 5.754 3.943 1.00 82.50 113 ALA A N 1
ATOM 860 C CA . ALA A 1 113 ? -15.197 6.329 3.477 1.00 82.50 113 ALA A CA 1
ATOM 861 C C . ALA A 1 113 ? -15.414 7.778 3.926 1.00 82.50 113 ALA A C 1
ATOM 863 O O . ALA A 1 113 ? -14.905 8.142 5.012 1.00 82.50 113 ALA A O 1
#

pLDDT: mean 94.08, std 4.03, range [62.91, 97.81]

Mean predicted aligned error: 5.22 Å

Foldseek 3Di:
DDPVVVVVVVVVVVVVVVVVVVVVVVVVVVVVVLVVLLVLLLVCAPVLVVDDLLVSLLCSQVSVQDKDALVSSCSSPVSSVDDDDSVRSVVSQVVCVVVVQWDDPDPRIIHGD

Secondary structure (DSSP, 8-state):
--HHHHHHHHHHHHHHHHHHHHHHHHHHHHHHHHHHHHHHHHTTTTTSTTS-HHHHHHHHHHHH-S-B-HHHHHHHHHHTT----HHHHHHHHHHHHHTTSEEEEETTEEEE-

Sequence (113 aa):
MTRTDLIAELERERVAQELTAVKALSRIDGIDAQLKSLKAGVGLAGELGPLARTDAILTVLRSSGEILSPTEVLLRLNAAGRDDDRQVVTATLKYLLSRNLVRRPSRGHYFAA

Radius of gyration: 21.41 Å; Cα contacts (8 Å, |Δi|>4): 117; chains: 1; bounding box: 54×23×64 Å

=== Feature glossary ===
Legend for the data blocks above and below:

— What the protein is —

The amino-acid sequence is the protein's primary structure: the linear order of residues from the N-terminus to the C-terminus, written in one-letter code. Everything else here — the 3D coordinates, the secondary structure, the domain annotations — is ultimately a consequence of this string.

Database cross-references. InterPro integrates a dozen domain/family signature databases into unified entries with residue-range hits. GO terms attach function/process/location labels with evidence codes. CATH codes position the fold in a four-level structural taxonomy. Organism is the NCBI-taxonomy species name.

— 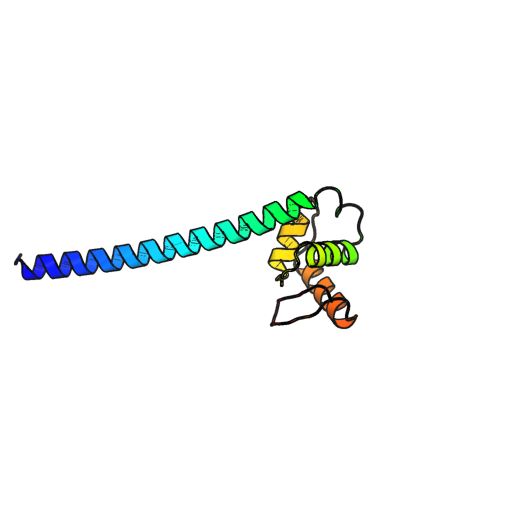Where its atoms are —

The mmCIF block holds the 3D Cartesian coordinates of each backbone atom (N, Cα, C, O) in ångströms. mmCIF is the PDB's canonical archive format — a tagged-loop text representation of the atomic model.

The six renders are orthographic views along the three Cartesian axes in both directions. Representation (cartoon, sticks, or surface) and color scheme (sequence-rainbow or by-chain) vary across proteins so the training set covers all the common visualization conventions.

— Local backbone conformation —

Secondary structure is the local, repeating backbone conformation. DSSP classifies it into eight states by reading the hydrogen-bond network: three helix types (H, G, I), two β types (E, B), two non-regular types (T, S), and unstructured coil (-).

SS3 is a coarse helix/strand/coil call (letters a/b/c) made by the P-SEA algorithm from inter-Cα distances and dihedrals. It is less detailed than DSSP but needs only Cα positions.

Backbone dihedral angles. Every residue except chain termini has a φ (preceding-C → N → Cα → C) and a ψ (N → Cα → C → next-N). They are reported in degrees following the IUPAC sign convention. Secondary structure is essentially a statement about which (φ, ψ) basin each residue occupies.

— Global shape and packing —

The geometric summary reports three shape descriptors. Rg (radius of gyration) measures how spread out the Cα atoms are about their centre of mass; compact globular proteins have small Rg, elongated or unfolded ones large. Cα contacts (<8 Å, |i−j|>4) count long-range residue pairs in spatial proximity — high for tightly packed folds, near zero for rods or random coil. The bounding-box extents give the protein's footprint along x, y, z in Å.

Solvent accessibility: the surface area of each residue that a 1.4 Å water probe can touch, in Å². When only back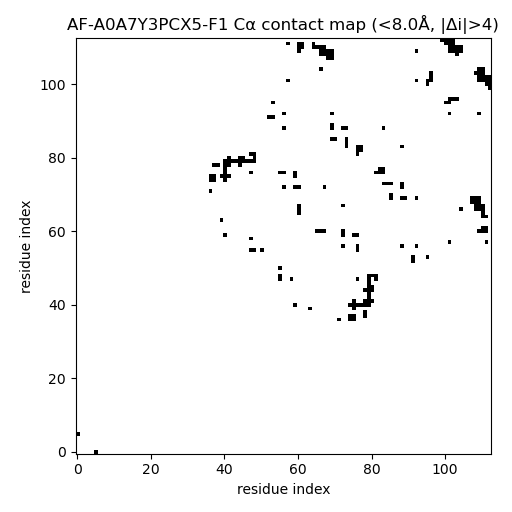bone atoms are present the absolute values are lower than full-atom SASA (side chains contribute most of the area) and are flagged as backbone-only.

Plot images: a contact map (which residues are close in 3D, as an N×N binary image), a Ramachandran scatter (backbone torsion angles, revealing secondary-structure composition at a glance), and — for AlphaFold structures — a PAE heatmap (pairwise prediction confidence).

— Structural neighborhood —

Foldseek's 3Di representation compresses backbone geometry into a per-residue letter drawn from a learned twenty-state alphabet. It captures the tertiary interaction pattern around each residue — which residues are packed against it in space, regardless of where they are in sequence.

Structural nearest neighbors (via Foldseek easy-search vs the PDB). Reported per hit: target PDB id, E-value, and alignment TM-score. A TM-score above ~0.5 is the conventional threshold for 'same fold'.

— Confidence and disorder —

pLDDT (predicted Local Distance Difference Test) is AlphaFold's per-residue confidence score, ranging from 0 to 100. Values above 90 indicate high confidence (typically well-packed cores); 70–90 is confident; 50–70 low confidence; below 50 usually means the region is disordered or the prediction is unreliable there. AlphaFold stores pLDDT in the mmCIF B-factor column.

For experimental (PDB) structures, the B-factor (temperature factor) quantifies the positional spread of each atom in the crystal — a combination of thermal vibration and static disorder — in units of Å². High B-factors mark flexible loops or poorly resolved regions; low B-factors mark the rigid, well-ordered core.

Predicted Aligned Error (PAE) is an AlphaFold confidence matrix: entry (i, j) is the expected error in the position of residue j, in ångströms, when the prediction is superimposed on the true structure at residue i. Low PAE within a block of residues means that block is internally rigid and well-predicted; high PAE between two blocks means their relative placement is uncertain even if each block individually is confident.